Protein AF-A0A502E9A9-F1 (afdb_monomer_lite)

Organism: NCBI:txid49897

Secondary structure (DSSP, 8-state):
----SPEEEEETTEEEEESSHHHHHHH---SS-EEE-TT-EEEEEETTEEEEEEE-HHHHHHHHHHHHHHH-TTS--GGG--HHHHHHHHHHHH----

pLDDT: mean 88.89, std 9.07, range [59.59, 97.12]

Foldseek 3Di:
DDFADQKWKQDPPDIATARDQVCVVVPDPPDPIWIAGLQQQTWDQDPVGTDGDDRCLVVLLVSLQSNCCVQPVPDDRCPPPHSNVSRVVSCVRPNHDD

Radius of gyration: 12.79 Å; chains: 1; bounding box: 27×26×35 Å

Sequence (98 aa):
MELAPPFVVSDPPECRFYRSLDELVLSTRLVDVEVYDAHGVRLATTSDGFDVSSVEPDQLAHVLRRWLGHMDALRESTASWPLWLLVHAAVEHTGYSR

Structure (mmCIF, N/CA/C/O backbone):
data_AF-A0A502E9A9-F1
#
_entry.id   AF-A0A502E9A9-F1
#
loop_
_atom_site.group_PDB
_atom_site.id
_atom_site.type_symbol
_atom_site.label_atom_id
_atom_site.label_alt_id
_atom_site.label_comp_id
_atom_site.label_asym_id
_atom_site.label_entity_id
_atom_site.label_seq_id
_atom_site.pdbx_PDB_ins_code
_atom_site.Cartn_x
_atom_site.Cartn_y
_atom_site.Cartn_z
_atom_site.occupancy
_atom_site.B_iso_or_equiv
_atom_site.auth_seq_id
_atom_site.auth_comp_id
_atom_site.auth_asym_id
_atom_site.auth_atom_id
_atom_site.pdbx_PDB_model_num
ATOM 1 N N . MET A 1 1 ? 9.058 -13.789 -7.435 1.00 65.31 1 MET A N 1
ATOM 2 C CA . MET A 1 1 ? 7.953 -13.370 -6.551 1.00 65.31 1 MET A CA 1
ATOM 3 C C . MET A 1 1 ? 6.964 -12.629 -7.422 1.00 65.31 1 MET A C 1
ATOM 5 O O . MET A 1 1 ? 7.413 -11.836 -8.238 1.00 65.31 1 MET A O 1
ATOM 9 N N . GLU A 1 2 ? 5.680 -12.957 -7.335 1.00 85.50 2 GLU A N 1
ATOM 10 C CA . GLU A 1 2 ? 4.641 -12.298 -8.131 1.00 85.50 2 GLU A CA 1
ATOM 11 C C . GLU A 1 2 ? 4.125 -11.080 -7.359 1.00 85.50 2 GLU A C 1
ATOM 13 O O . GLU A 1 2 ? 3.800 -11.203 -6.179 1.00 85.50 2 GLU A O 1
ATOM 18 N N . LEU A 1 3 ? 4.124 -9.910 -8.000 1.00 90.81 3 LEU A N 1
ATOM 19 C CA . LEU A 1 3 ? 3.597 -8.677 -7.417 1.00 90.81 3 LEU A CA 1
ATOM 20 C C . LEU A 1 3 ? 2.073 -8.698 -7.467 1.00 90.81 3 LEU A C 1
ATOM 22 O O . LEU A 1 3 ? 1.507 -9.086 -8.490 1.00 90.81 3 LEU A O 1
ATOM 26 N N . ALA A 1 4 ? 1.416 -8.239 -6.403 1.00 93.75 4 ALA A N 1
ATOM 27 C CA . ALA A 1 4 ? -0.043 -8.219 -6.349 1.00 93.75 4 ALA A CA 1
ATOM 28 C C . ALA A 1 4 ? -0.618 -6.837 -6.004 1.00 93.75 4 ALA A C 1
ATOM 30 O O . ALA A 1 4 ? -0.103 -6.159 -5.110 1.00 93.75 4 ALA A O 1
ATOM 31 N N . PRO A 1 5 ? -1.720 -6.432 -6.661 1.00 93.81 5 PRO A N 1
ATOM 32 C CA . PRO A 1 5 ? -2.435 -5.218 -6.302 1.00 93.81 5 PRO A CA 1
ATOM 33 C C . PRO A 1 5 ? -3.187 -5.362 -4.961 1.00 93.81 5 PRO A C 1
ATOM 35 O O . PRO A 1 5 ? -3.496 -6.483 -4.547 1.00 93.81 5 PRO A O 1
ATOM 38 N N . PRO A 1 6 ? -3.558 -4.243 -4.308 1.00 96.44 6 PRO A N 1
ATOM 39 C CA . PRO A 1 6 ? -3.300 -2.863 -4.725 1.00 96.44 6 PRO A CA 1
ATOM 40 C C . PRO A 1 6 ? -1.818 -2.483 -4.654 1.00 96.44 6 PRO A C 1
ATOM 42 O O . PRO A 1 6 ? -1.103 -2.889 -3.742 1.00 96.44 6 PRO A O 1
ATOM 45 N N . PHE A 1 7 ? -1.387 -1.646 -5.596 1.00 96.12 7 PHE A N 1
ATOM 46 C CA . PHE A 1 7 ? -0.106 -0.956 -5.502 1.00 96.12 7 PHE A CA 1
ATOM 47 C C . PHE A 1 7 ? -0.297 0.315 -4.682 1.00 96.12 7 PHE A C 1
ATOM 49 O O . PHE A 1 7 ? -1.113 1.170 -5.038 1.00 96.12 7 PHE A O 1
ATOM 56 N N . VAL A 1 8 ? 0.421 0.410 -3.568 1.00 96.12 8 VAL A N 1
ATOM 57 C CA . VAL A 1 8 ? 0.333 1.501 -2.600 1.00 96.12 8 VAL A CA 1
ATOM 58 C C . VAL A 1 8 ? 1.453 2.489 -2.875 1.00 96.12 8 VAL A C 1
ATOM 60 O O . VAL A 1 8 ? 2.625 2.136 -2.777 1.00 96.12 8 VAL A O 1
ATOM 63 N N . VAL A 1 9 ? 1.099 3.733 -3.182 1.00 95.25 9 VAL A N 1
ATOM 64 C CA . VAL A 1 9 ? 2.046 4.851 -3.233 1.00 95.25 9 VAL A CA 1
ATOM 65 C C . VAL A 1 9 ? 1.912 5.642 -1.949 1.00 95.25 9 VAL A 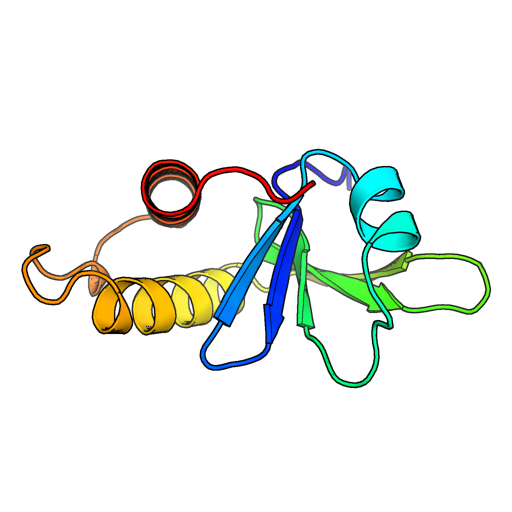C 1
ATOM 67 O O . VAL A 1 9 ? 0.864 6.236 -1.694 1.00 95.25 9 VAL A O 1
ATOM 70 N N . SER A 1 10 ? 2.978 5.649 -1.163 1.00 93.50 10 SER A N 1
ATOM 71 C CA . SER A 1 10 ? 3.115 6.454 0.042 1.00 93.50 10 SER A CA 1
ATOM 72 C C . SER A 1 10 ? 3.820 7.759 -0.311 1.00 93.50 10 SER A C 1
ATOM 74 O O . SER A 1 10 ? 4.987 7.764 -0.709 1.00 93.50 10 SER A O 1
ATOM 76 N N . ASP A 1 11 ? 3.089 8.858 -0.162 1.00 90.00 11 ASP A N 1
ATOM 77 C CA . ASP A 1 11 ? 3.565 10.229 -0.338 1.00 90.00 11 ASP A CA 1
ATOM 78 C C . ASP A 1 11 ? 3.058 11.037 0.864 1.00 90.00 11 ASP A C 1
ATOM 80 O O . ASP A 1 11 ? 2.007 11.679 0.776 1.00 90.00 11 ASP A O 1
ATOM 84 N N . PRO A 1 12 ? 3.703 10.904 2.043 1.00 83.81 12 PRO A N 1
ATOM 85 C CA . PRO A 1 12 ? 3.153 11.409 3.291 1.00 83.81 12 PRO A CA 1
ATOM 86 C C . PRO A 1 12 ? 2.748 12.893 3.200 1.00 83.81 12 PRO A C 1
ATOM 88 O O . PRO A 1 12 ? 3.550 13.721 2.773 1.00 83.81 12 PRO A O 1
ATOM 91 N N . PRO A 1 13 ? 1.545 13.264 3.672 1.00 87.06 13 PRO A N 1
ATOM 92 C CA . PRO A 1 13 ? 0.653 12.472 4.518 1.00 87.06 13 PRO A CA 1
ATOM 93 C C . PRO A 1 13 ? -0.333 11.578 3.754 1.00 87.06 13 PRO A C 1
ATOM 95 O O . PRO A 1 13 ? -1.192 10.987 4.394 1.00 87.06 13 PRO A O 1
ATOM 98 N N . GLU A 1 14 ? -0.238 11.483 2.432 1.00 90.62 14 GLU A N 1
ATOM 99 C CA . GLU A 1 14 ? -1.206 10.806 1.573 1.00 90.62 14 GLU A CA 1
ATOM 100 C C . GLU A 1 14 ? -0.798 9.362 1.243 1.00 90.62 14 GLU A C 1
ATOM 102 O O . GLU A 1 14 ? 0.377 8.984 1.254 1.00 90.62 14 GLU A O 1
ATOM 107 N N . CYS A 1 15 ? -1.795 8.549 0.902 1.00 93.94 15 CYS A N 1
ATOM 108 C CA . CYS A 1 15 ? -1.612 7.239 0.287 1.00 93.94 15 CYS A CA 1
ATOM 109 C C . CYS A 1 15 ? -2.552 7.116 -0.912 1.00 93.94 15 CYS A C 1
ATOM 111 O O . CYS A 1 15 ? -3.734 7.448 -0.820 1.00 93.94 15 CYS A O 1
ATOM 113 N N . ARG A 1 16 ? -2.027 6.631 -2.039 1.00 94.75 16 ARG A N 1
ATOM 114 C CA . ARG A 1 16 ? -2.795 6.357 -3.264 1.00 94.75 16 ARG A CA 1
ATOM 115 C C . ARG A 1 16 ? -2.728 4.872 -3.587 1.00 94.75 16 ARG A C 1
ATOM 117 O O . ARG A 1 16 ? -1.714 4.228 -3.320 1.00 94.75 16 ARG A O 1
ATOM 124 N N . PHE A 1 17 ? -3.797 4.341 -4.169 1.00 95.56 17 PHE A N 1
ATOM 125 C CA . PHE A 1 17 ? -3.968 2.907 -4.394 1.00 95.56 17 PHE A CA 1
ATOM 126 C C . PHE A 1 17 ? -4.321 2.647 -5.854 1.00 95.56 17 PHE A C 1
ATOM 128 O O . PHE A 1 17 ? -5.305 3.187 -6.356 1.00 95.56 17 PHE A O 1
ATOM 135 N N . TYR A 1 18 ? -3.555 1.789 -6.520 1.00 95.44 18 TYR A N 1
ATOM 136 C CA . TYR A 1 18 ? -3.726 1.475 -7.942 1.00 95.44 18 TYR A CA 1
ATOM 137 C C . TYR A 1 18 ? -3.995 -0.013 -8.154 1.00 95.44 18 TYR A C 1
ATOM 139 O O . TYR A 1 18 ? -3.506 -0.857 -7.398 1.00 95.44 18 TYR A O 1
ATOM 147 N N . ARG A 1 19 ? -4.779 -0.357 -9.184 1.00 95.56 19 ARG A N 1
ATOM 148 C CA . ARG A 1 19 ? -5.108 -1.758 -9.505 1.00 95.56 19 ARG A CA 1
ATOM 149 C C . ARG A 1 19 ? -4.013 -2.447 -10.307 1.00 95.56 19 ARG A C 1
ATOM 151 O O . ARG A 1 19 ? -3.989 -3.672 -10.371 1.00 95.56 19 ARG A O 1
ATOM 158 N N . SER A 1 20 ? -3.133 -1.673 -10.935 1.00 93.62 20 SER A N 1
ATOM 159 C CA . SER A 1 20 ? -2.026 -2.171 -11.747 1.00 93.62 20 SER A CA 1
ATOM 160 C C . SER A 1 20 ? -0.830 -1.218 -11.698 1.00 93.62 20 SER A C 1
ATOM 162 O O . SER A 1 20 ? -0.980 -0.037 -11.376 1.00 93.62 20 SER A O 1
ATOM 164 N N . LEU A 1 21 ? 0.355 -1.725 -12.048 1.00 90.88 21 LEU A N 1
ATOM 165 C CA . LEU A 1 21 ? 1.531 -0.879 -12.265 1.00 90.88 21 LEU A CA 1
ATOM 166 C C . LEU A 1 21 ? 1.340 0.055 -13.466 1.00 90.88 21 LEU A C 1
ATOM 168 O O . LEU A 1 21 ? 1.838 1.174 -13.437 1.00 90.88 21 LEU A O 1
ATOM 172 N N . ASP A 1 22 ? 0.575 -0.351 -14.479 1.00 90.19 22 ASP A N 1
ATOM 173 C CA . ASP A 1 22 ? 0.301 0.489 -15.649 1.00 90.19 22 ASP A CA 1
ATOM 174 C C . ASP A 1 22 ? -0.477 1.757 -15.263 1.00 90.19 22 ASP A C 1
ATOM 176 O O . ASP A 1 22 ? -0.100 2.861 -15.653 1.00 90.19 22 ASP A O 1
ATOM 180 N N . GLU A 1 23 ? -1.518 1.628 -14.429 1.00 89.88 23 GLU A N 1
ATOM 181 C CA . GLU A 1 23 ? -2.249 2.781 -13.873 1.00 89.88 23 GLU A CA 1
ATOM 182 C C . GLU A 1 23 ? -1.318 3.697 -13.057 1.00 89.88 23 GLU A C 1
ATOM 184 O O . GLU A 1 23 ? -1.398 4.925 -13.137 1.00 89.88 23 GLU A O 1
ATOM 189 N N . LEU A 1 24 ? -0.395 3.108 -12.295 1.00 88.38 24 LEU A N 1
ATOM 190 C CA . LEU A 1 24 ? 0.583 3.848 -11.504 1.00 88.38 24 LEU A CA 1
ATOM 191 C C . LEU A 1 24 ? 1.555 4.654 -12.388 1.00 88.38 24 LEU A C 1
ATOM 193 O O . LEU A 1 24 ? 1.777 5.840 -12.134 1.00 88.38 24 LEU A O 1
ATOM 197 N N . VAL A 1 25 ? 2.103 4.037 -13.439 1.00 87.31 25 VAL A N 1
ATOM 198 C CA . VAL A 1 25 ? 3.020 4.689 -14.393 1.00 87.31 25 VAL A CA 1
ATOM 199 C C . VAL A 1 25 ? 2.332 5.842 -15.128 1.00 87.31 25 VAL A C 1
ATOM 201 O O . VAL A 1 25 ? 2.936 6.893 -15.331 1.00 87.31 25 VAL A O 1
ATOM 204 N N . LEU A 1 26 ? 1.063 5.671 -15.508 1.00 81.94 26 LEU A N 1
ATOM 205 C CA . LEU A 1 26 ? 0.303 6.687 -16.244 1.00 81.94 26 LEU A CA 1
ATOM 206 C C . LEU A 1 26 ? -0.104 7.892 -15.381 1.00 81.94 26 LEU A C 1
ATOM 208 O O . LEU A 1 26 ? -0.286 8.989 -15.910 1.00 81.94 26 LEU A O 1
ATOM 212 N N . SER A 1 27 ? -0.262 7.698 -14.072 1.00 73.44 27 SER A N 1
ATOM 213 C CA . SER A 1 27 ? -0.873 8.684 -13.170 1.00 73.44 27 SER A CA 1
ATOM 214 C C . SER A 1 27 ? 0.116 9.612 -12.461 1.00 73.44 27 SER A C 1
ATOM 216 O O . SER A 1 27 ? -0.285 10.684 -12.004 1.00 73.44 27 SER A O 1
ATOM 218 N N . THR A 1 28 ? 1.396 9.239 -12.326 1.00 65.19 28 THR A N 1
ATOM 219 C CA . THR A 1 28 ? 2.266 9.875 -11.320 1.00 65.19 28 THR A CA 1
ATOM 220 C C . THR A 1 28 ? 3.648 10.275 -11.848 1.00 65.19 28 THR A C 1
ATOM 222 O O . THR A 1 28 ? 4.336 9.510 -12.516 1.00 65.19 28 THR A O 1
ATOM 225 N N . ARG A 1 29 ? 4.123 11.472 -11.463 1.00 69.31 29 ARG A N 1
ATOM 226 C CA . ARG A 1 29 ? 5.563 11.784 -11.434 1.00 69.31 29 ARG A CA 1
ATOM 227 C C . ARG A 1 29 ? 6.143 11.207 -10.144 1.00 69.31 29 ARG A C 1
ATOM 229 O O . ARG A 1 29 ? 5.997 11.808 -9.087 1.00 69.31 29 ARG A O 1
ATOM 236 N N . LEU A 1 30 ? 6.739 10.024 -10.235 1.00 68.31 30 LEU A N 1
ATOM 237 C CA . LEU A 1 30 ? 7.243 9.242 -9.101 1.00 68.31 30 LEU A CA 1
ATOM 238 C C . LEU A 1 30 ? 8.616 9.746 -8.639 1.00 68.31 30 LEU A C 1
ATOM 240 O O . LEU A 1 30 ? 9.627 9.068 -8.813 1.00 68.31 30 LEU A O 1
ATOM 244 N N . VAL A 1 31 ? 8.664 10.962 -8.104 1.00 72.69 31 VAL A N 1
ATOM 245 C CA . VAL A 1 31 ? 9.882 11.512 -7.498 1.00 72.69 31 VAL A CA 1
ATOM 246 C C . VAL A 1 31 ? 9.727 11.436 -5.986 1.00 72.69 31 VAL A C 1
ATOM 248 O O . VAL A 1 31 ? 8.732 11.922 -5.462 1.00 72.69 31 VAL A O 1
ATOM 251 N N . ASP A 1 32 ? 10.693 10.810 -5.315 1.00 79.12 32 ASP A N 1
ATOM 252 C CA . ASP A 1 32 ? 10.779 10.700 -3.851 1.00 79.12 32 ASP A CA 1
ATOM 253 C C . ASP A 1 32 ? 9.573 10.036 -3.148 1.00 79.12 32 ASP A C 1
ATOM 255 O O . ASP A 1 32 ? 9.346 10.260 -1.961 1.00 79.12 32 ASP A O 1
ATOM 259 N N . VAL A 1 33 ? 8.822 9.177 -3.850 1.00 87.69 33 VAL A N 1
ATOM 260 C CA . VAL A 1 33 ? 7.704 8.403 -3.275 1.00 87.69 33 VAL A CA 1
ATOM 261 C C . VAL A 1 33 ? 8.085 6.948 -3.016 1.00 87.69 33 VAL A C 1
ATOM 263 O O . VAL A 1 33 ? 8.885 6.359 -3.746 1.00 87.69 33 VAL A O 1
ATOM 266 N N . GLU A 1 34 ? 7.482 6.340 -1.995 1.00 93.00 34 GLU A N 1
ATOM 267 C CA . GLU A 1 34 ? 7.641 4.908 -1.730 1.00 93.00 34 GLU A CA 1
ATOM 268 C C . GLU A 1 34 ? 6.490 4.129 -2.371 1.00 93.00 34 GLU A C 1
ATOM 270 O O . GLU A 1 34 ? 5.322 4.470 -2.185 1.00 93.00 34 GLU A O 1
ATOM 275 N N . VAL A 1 35 ? 6.812 3.072 -3.118 1.00 94.75 35 VAL A N 1
ATOM 276 C CA . VAL A 1 35 ? 5.820 2.216 -3.779 1.00 94.75 35 VAL A CA 1
ATOM 277 C C . VAL A 1 35 ? 5.902 0.808 -3.207 1.00 94.75 35 VAL A C 1
ATOM 279 O O . VAL A 1 35 ? 6.993 0.248 -3.094 1.00 94.75 35 VAL A O 1
ATOM 282 N N . TYR A 1 36 ? 4.749 0.230 -2.881 1.00 96.69 36 TYR A N 1
ATOM 283 C CA . TYR A 1 36 ? 4.625 -1.134 -2.377 1.00 96.69 36 TYR A CA 1
ATOM 284 C C . TYR A 1 36 ? 3.558 -1.916 -3.138 1.00 96.69 36 TYR A C 1
ATOM 286 O O . TYR A 1 36 ? 2.594 -1.336 -3.634 1.00 96.69 36 TYR A O 1
ATOM 294 N N . ASP A 1 37 ? 3.692 -3.236 -3.186 1.00 96.88 37 ASP A N 1
ATOM 295 C CA . ASP A 1 37 ? 2.580 -4.135 -3.505 1.00 96.88 37 ASP A CA 1
ATOM 296 C C . ASP A 1 37 ? 1.753 -4.469 -2.241 1.00 96.88 37 ASP A C 1
ATOM 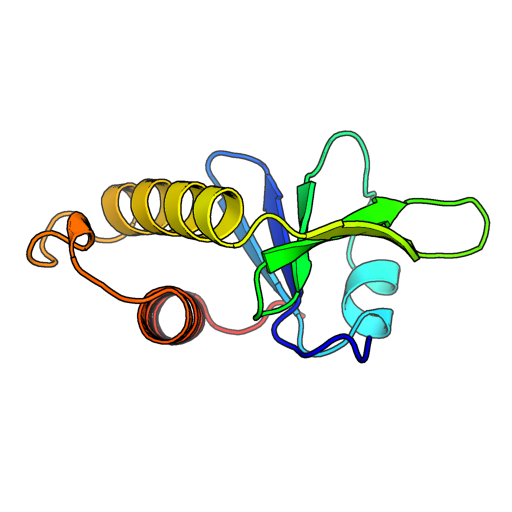298 O O . ASP A 1 37 ? 2.105 -4.082 -1.122 1.00 96.88 37 ASP A O 1
ATOM 302 N N . ALA A 1 38 ? 0.663 -5.224 -2.395 1.00 96.38 38 ALA A N 1
ATOM 303 C CA . ALA A 1 38 ? -0.226 -5.590 -1.288 1.00 96.38 38 ALA A CA 1
ATOM 304 C C . ALA A 1 38 ? 0.429 -6.454 -0.194 1.00 96.38 38 ALA A C 1
ATOM 306 O O . ALA A 1 38 ? -0.090 -6.545 0.922 1.00 96.38 38 ALA A O 1
ATOM 307 N N . HIS A 1 39 ? 1.552 -7.101 -0.503 1.00 96.00 39 HIS A N 1
ATOM 308 C CA . HIS A 1 39 ? 2.298 -7.953 0.417 1.00 96.00 39 HIS A CA 1
ATOM 309 C C . HIS A 1 39 ? 3.431 -7.204 1.127 1.00 96.00 39 HIS A C 1
ATOM 311 O O . HIS A 1 39 ? 4.085 -7.776 1.999 1.00 96.00 39 HIS A O 1
ATOM 317 N N . GLY A 1 40 ? 3.659 -5.932 0.787 1.00 96.38 40 GLY A N 1
ATOM 318 C CA . GLY A 1 40 ? 4.761 -5.133 1.315 1.00 96.38 40 GLY A CA 1
ATOM 319 C C . GLY A 1 40 ? 6.076 -5.332 0.570 1.00 96.38 40 GLY A C 1
ATOM 320 O O . GLY A 1 40 ? 7.138 -5.029 1.111 1.00 96.38 40 GLY A O 1
ATOM 321 N N . VAL A 1 41 ? 6.033 -5.828 -0.666 1.00 97.12 41 VAL A N 1
ATOM 322 C CA . VAL A 1 41 ? 7.178 -5.769 -1.574 1.00 97.12 41 VAL A CA 1
ATOM 323 C C . VAL A 1 41 ? 7.387 -4.320 -1.978 1.00 97.12 41 VAL A C 1
ATOM 325 O O . VAL A 1 41 ? 6.514 -3.725 -2.606 1.00 97.12 41 VAL A O 1
ATOM 328 N N . ARG A 1 42 ? 8.541 -3.755 -1.634 1.00 95.75 42 ARG A N 1
ATOM 329 C CA . ARG A 1 42 ? 8.906 -2.392 -2.003 1.00 95.75 42 ARG A CA 1
ATOM 330 C C . ARG A 1 42 ? 9.454 -2.366 -3.421 1.00 95.75 42 ARG A C 1
ATOM 332 O O . ARG A 1 42 ? 10.340 -3.150 -3.769 1.00 95.75 42 ARG A O 1
ATOM 339 N N . LEU A 1 43 ? 8.964 -1.424 -4.214 1.00 93.81 43 LEU A N 1
ATOM 340 C CA . LEU A 1 43 ? 9.368 -1.218 -5.596 1.00 93.81 43 LEU A CA 1
ATOM 341 C C . LEU A 1 43 ? 10.246 0.029 -5.708 1.00 93.81 43 LEU A C 1
ATOM 343 O O . LEU A 1 43 ? 9.954 1.066 -5.112 1.00 93.81 43 LEU A O 1
ATOM 347 N N . ALA A 1 44 ? 11.326 -0.079 -6.475 1.00 90.56 44 ALA A N 1
ATOM 348 C CA . ALA A 1 44 ? 12.145 1.052 -6.887 1.00 90.56 44 ALA A CA 1
ATOM 349 C C . ALA A 1 44 ? 11.808 1.426 -8.331 1.00 90.56 44 ALA A C 1
ATOM 351 O O . ALA A 1 44 ? 11.681 0.554 -9.191 1.00 90.56 44 ALA A O 1
ATOM 352 N N . THR A 1 45 ? 11.687 2.724 -8.598 1.00 86.81 45 THR A N 1
ATOM 353 C CA . THR A 1 45 ? 11.534 3.238 -9.961 1.00 86.81 45 THR A CA 1
ATOM 354 C C . THR A 1 45 ? 12.851 3.080 -10.720 1.00 86.81 45 THR A C 1
ATOM 356 O O . THR A 1 45 ? 13.912 3.468 -10.228 1.00 86.81 45 THR A O 1
ATOM 359 N N . THR A 1 46 ? 12.787 2.540 -11.932 1.00 85.31 46 THR A N 1
ATOM 360 C CA . THR A 1 46 ? 13.913 2.400 -12.863 1.00 85.31 46 THR A CA 1
ATOM 361 C C . THR A 1 46 ? 13.614 3.149 -14.165 1.00 85.31 46 THR A C 1
ATOM 363 O O . THR A 1 46 ? 12.523 3.690 -14.348 1.00 85.31 46 THR A O 1
ATOM 366 N N . SER A 1 47 ? 14.576 3.201 -15.093 1.00 80.94 47 SER A N 1
ATOM 367 C CA . SER A 1 47 ? 14.366 3.770 -16.436 1.00 80.94 47 SER A CA 1
ATOM 368 C C . SER A 1 47 ? 13.244 3.085 -17.215 1.00 80.94 47 SER A C 1
ATOM 370 O O . SER A 1 47 ? 12.602 3.723 -18.045 1.00 80.94 47 SER A O 1
ATOM 372 N N . ASP A 1 48 ? 13.017 1.802 -16.936 1.00 80.44 48 ASP A N 1
ATOM 373 C CA . ASP A 1 48 ? 12.139 0.921 -17.704 1.00 80.44 48 ASP A CA 1
ATOM 374 C C . ASP A 1 48 ? 10.859 0.546 -16.934 1.00 80.44 48 ASP A C 1
ATOM 376 O O . ASP A 1 48 ? 10.085 -0.293 -17.391 1.00 80.44 48 ASP A O 1
ATOM 380 N N . GLY A 1 49 ? 10.618 1.162 -15.768 1.00 84.56 49 GLY A N 1
ATOM 381 C CA . GLY A 1 49 ? 9.428 0.938 -14.948 1.00 84.56 49 GLY A CA 1
ATOM 382 C C . GLY A 1 49 ? 9.757 0.747 -13.471 1.00 84.56 49 GLY A C 1
ATOM 383 O O . GLY A 1 49 ? 10.239 1.667 -12.813 1.00 84.56 49 GLY A O 1
ATOM 384 N N . PHE A 1 50 ? 9.462 -0.443 -12.945 1.00 88.25 50 PHE A N 1
ATOM 385 C CA . PHE A 1 50 ? 9.663 -0.796 -11.540 1.00 88.25 50 PHE A CA 1
ATOM 386 C C . PHE A 1 50 ? 10.444 -2.095 -11.396 1.00 88.25 50 PHE A C 1
ATOM 388 O O . PHE A 1 50 ? 10.212 -3.043 -12.145 1.00 88.25 50 PHE A O 1
ATOM 395 N N . ASP A 1 51 ? 11.304 -2.152 -10.385 1.00 91.00 51 ASP A N 1
ATOM 396 C CA . ASP A 1 51 ? 11.958 -3.384 -9.949 1.00 91.00 51 ASP A CA 1
ATOM 397 C C . ASP A 1 51 ? 11.758 -3.600 -8.444 1.00 91.00 51 ASP A C 1
ATOM 399 O O . ASP A 1 51 ? 11.490 -2.661 -7.688 1.00 91.00 51 ASP A O 1
ATOM 403 N N . VAL A 1 52 ? 11.874 -4.850 -8.003 1.00 92.25 52 VAL A N 1
ATOM 404 C CA . VAL A 1 52 ? 11.794 -5.210 -6.587 1.00 92.25 52 VAL A CA 1
ATOM 405 C C . VAL A 1 52 ? 13.049 -4.719 -5.874 1.00 92.25 52 VAL A C 1
ATOM 407 O O . VAL A 1 52 ? 14.156 -5.164 -6.162 1.00 92.25 52 VAL A O 1
ATOM 410 N N . SER A 1 53 ? 12.865 -3.835 -4.897 1.00 92.75 53 SER A N 1
ATOM 411 C CA . SER A 1 53 ? 13.947 -3.324 -4.052 1.00 92.75 53 SER A CA 1
ATOM 412 C C . SER A 1 53 ? 14.145 -4.193 -2.807 1.00 92.75 53 SER A C 1
ATOM 414 O O . SER A 1 53 ? 15.251 -4.643 -2.508 1.00 92.75 53 SER A O 1
ATOM 416 N N . SER A 1 54 ? 13.057 -4.462 -2.082 1.00 93.88 54 SER A N 1
ATOM 417 C CA . SER A 1 54 ? 13.066 -5.180 -0.803 1.00 93.88 54 SER A CA 1
ATOM 418 C C . SER A 1 54 ? 11.695 -5.806 -0.514 1.00 93.88 54 SER A C 1
ATOM 420 O O . SER A 1 54 ? 10.705 -5.523 -1.189 1.00 93.88 54 SER A O 1
ATOM 422 N N . VAL A 1 55 ? 11.627 -6.678 0.495 1.00 94.19 55 VAL A N 1
ATOM 423 C CA . VAL A 1 55 ? 10.369 -7.222 1.032 1.00 94.19 55 VAL A CA 1
ATOM 424 C C . VAL A 1 55 ? 10.236 -6.744 2.471 1.00 94.19 55 VAL A C 1
ATOM 426 O O . VAL A 1 55 ? 10.932 -7.244 3.352 1.00 94.19 55 VAL A O 1
ATOM 429 N N . GLU A 1 56 ? 9.367 -5.758 2.703 1.00 93.00 56 GLU A N 1
ATOM 430 C CA . GLU A 1 56 ? 9.232 -5.043 3.980 1.00 93.00 56 GLU A CA 1
ATOM 431 C C . GLU A 1 56 ? 7.751 -4.920 4.424 1.00 93.00 56 GLU A C 1
ATOM 433 O O . GLU A 1 56 ? 7.218 -3.810 4.530 1.00 93.00 56 GLU A O 1
ATOM 438 N N . PRO A 1 57 ? 7.060 -6.040 4.741 1.00 94.56 57 PRO A N 1
ATOM 439 C CA . PRO A 1 57 ? 5.644 -6.031 5.140 1.00 94.56 57 PRO A CA 1
ATOM 440 C C . PRO A 1 57 ? 5.353 -5.148 6.356 1.00 94.56 57 PRO A C 1
ATOM 442 O O . PRO A 1 57 ? 4.326 -4.469 6.409 1.00 94.56 57 PRO A O 1
ATOM 445 N N . ASP A 1 58 ? 6.275 -5.120 7.320 1.00 96.12 58 ASP A N 1
ATOM 446 C CA . ASP A 1 58 ? 6.146 -4.301 8.525 1.00 96.12 58 ASP A CA 1
ATOM 447 C C . ASP A 1 58 ? 6.251 -2.802 8.222 1.00 96.12 58 ASP A C 1
ATOM 449 O O . ASP A 1 58 ? 5.576 -2.000 8.875 1.00 96.12 58 ASP A O 1
ATOM 453 N N . GLN A 1 59 ? 7.038 -2.412 7.210 1.00 96.00 59 GLN A N 1
ATOM 454 C CA . GLN A 1 59 ? 7.137 -1.015 6.793 1.00 96.00 59 GLN A CA 1
ATOM 455 C C . GLN A 1 59 ? 5.826 -0.561 6.146 1.00 96.00 59 GLN A C 1
ATOM 457 O O . GLN A 1 59 ? 5.282 0.470 6.546 1.00 96.00 59 GLN A O 1
ATOM 462 N N . LEU A 1 60 ? 5.261 -1.357 5.230 1.00 96.69 60 LEU A N 1
ATOM 463 C CA . LEU A 1 60 ? 3.954 -1.048 4.645 1.00 96.69 60 LEU A CA 1
ATOM 464 C C . LEU A 1 60 ? 2.861 -0.993 5.724 1.00 96.69 60 LEU A C 1
ATOM 466 O O . LEU A 1 60 ? 2.054 -0.063 5.749 1.00 96.69 60 LEU A O 1
ATOM 470 N N . ALA A 1 61 ? 2.856 -1.938 6.668 1.00 96.44 61 ALA A N 1
ATOM 471 C CA . ALA A 1 61 ? 1.908 -1.920 7.777 1.00 96.44 61 ALA A CA 1
ATOM 472 C C . ALA A 1 61 ? 2.059 -0.655 8.642 1.00 96.44 61 ALA A C 1
ATOM 474 O O . ALA A 1 61 ? 1.059 -0.074 9.064 1.00 96.44 61 ALA A O 1
ATOM 475 N N . HIS A 1 62 ? 3.289 -0.200 8.898 1.00 94.88 62 HIS A N 1
ATOM 476 C CA . HIS A 1 62 ? 3.546 1.050 9.615 1.00 94.88 62 HIS A CA 1
ATOM 477 C C . HIS A 1 62 ? 2.997 2.271 8.862 1.00 94.88 62 HIS A C 1
ATOM 479 O O . HIS A 1 62 ? 2.294 3.087 9.462 1.00 94.88 62 HIS A O 1
ATOM 485 N N . VAL A 1 63 ? 3.261 2.366 7.554 1.00 95.12 63 VAL A N 1
ATOM 486 C CA . VAL A 1 63 ? 2.744 3.429 6.678 1.00 95.12 63 VAL A CA 1
ATOM 487 C C . VAL A 1 63 ? 1.215 3.473 6.723 1.00 95.12 63 VAL A C 1
ATOM 489 O O . VAL A 1 63 ? 0.639 4.515 7.039 1.00 95.12 63 VAL A O 1
ATOM 492 N N . LEU A 1 64 ? 0.553 2.334 6.502 1.00 95.00 64 LEU A N 1
ATOM 493 C CA . LEU A 1 64 ? -0.909 2.257 6.465 1.00 95.00 64 LEU A CA 1
ATOM 494 C C . LEU A 1 64 ? -1.549 2.568 7.818 1.00 95.00 64 LEU A C 1
ATOM 496 O O . LEU A 1 64 ? -2.569 3.248 7.858 1.00 95.00 64 LEU A O 1
ATOM 500 N N . ARG A 1 65 ? -0.959 2.128 8.937 1.00 93.31 65 ARG A N 1
ATOM 501 C CA . ARG A 1 65 ? -1.455 2.481 10.280 1.00 93.31 65 ARG A CA 1
ATOM 502 C C . ARG A 1 65 ? -1.372 3.979 10.534 1.00 93.31 65 ARG A C 1
ATOM 504 O O . ARG A 1 65 ? -2.322 4.557 11.056 1.00 93.31 65 ARG A O 1
ATOM 511 N N . ARG A 1 66 ? -0.249 4.603 10.165 1.00 91.56 66 ARG A N 1
ATOM 512 C CA . ARG A 1 66 ? -0.061 6.050 10.311 1.00 91.56 66 ARG A CA 1
ATOM 513 C C . ARG A 1 66 ? -1.073 6.820 9.465 1.00 91.56 66 ARG A C 1
ATOM 515 O O . ARG A 1 66 ? -1.688 7.751 9.975 1.00 91.56 66 ARG A O 1
ATOM 522 N N . TRP A 1 67 ? -1.254 6.418 8.208 1.00 92.88 67 TRP A N 1
ATOM 523 C CA . TRP A 1 67 ? -2.213 7.041 7.297 1.00 92.88 67 TRP A CA 1
ATOM 524 C C . TRP A 1 67 ? -3.663 6.852 7.770 1.00 92.88 67 TRP A C 1
ATOM 526 O O . TRP A 1 67 ? -4.382 7.832 7.937 1.00 92.88 67 TRP A O 1
ATOM 536 N N . LEU A 1 68 ? -4.075 5.622 8.099 1.00 91.56 68 LEU A N 1
ATOM 537 C CA . LEU A 1 68 ? -5.415 5.332 8.628 1.00 91.56 68 LEU A CA 1
ATOM 538 C C . LEU A 1 68 ? -5.696 6.097 9.924 1.00 91.56 68 LEU A C 1
ATOM 540 O O . LEU A 1 68 ? -6.789 6.622 10.088 1.00 91.56 68 LEU A O 1
ATOM 544 N N . GLY A 1 69 ? -4.715 6.202 10.825 1.00 89.12 69 GLY A N 1
ATOM 545 C CA . GLY A 1 69 ? -4.860 6.983 12.055 1.00 89.12 69 GLY A CA 1
ATOM 546 C C . GLY A 1 69 ? -5.009 8.489 11.813 1.00 89.12 69 GLY A C 1
ATOM 547 O O . GLY A 1 69 ? -5.604 9.179 12.637 1.00 89.12 69 GLY A O 1
ATOM 548 N N . HIS A 1 70 ? -4.494 9.002 10.691 1.00 86.62 70 HIS A N 1
ATOM 549 C CA . HIS A 1 70 ? -4.708 10.387 10.274 1.00 86.62 70 HIS A CA 1
ATOM 550 C C . HIS A 1 70 ? -6.101 10.595 9.660 1.00 86.62 70 HIS A C 1
ATOM 552 O O . HIS A 1 70 ? -6.753 11.592 9.961 1.00 86.62 70 HIS A O 1
ATOM 558 N N . MET A 1 71 ? -6.557 9.651 8.833 1.00 84.00 71 MET A N 1
ATOM 559 C CA . MET A 1 71 ? -7.818 9.743 8.088 1.00 84.00 71 MET A CA 1
ATOM 560 C C . MET A 1 71 ? -9.061 9.377 8.910 1.00 84.00 71 MET A C 1
ATOM 562 O O . MET A 1 71 ? -10.139 9.922 8.680 1.00 84.00 71 MET A O 1
ATOM 566 N N . ASP A 1 72 ? -8.929 8.456 9.865 1.00 75.06 72 ASP A N 1
ATOM 567 C CA . ASP A 1 72 ? -10.034 7.905 10.649 1.00 75.06 72 ASP A CA 1
ATOM 568 C C . ASP A 1 72 ? -9.626 7.730 12.120 1.00 75.06 72 ASP A C 1
ATOM 570 O O . ASP A 1 72 ? -9.335 6.635 12.607 1.00 75.06 72 ASP A O 1
ATOM 574 N N . ALA A 1 73 ? -9.614 8.851 12.847 1.00 62.00 73 ALA A N 1
ATOM 575 C CA . ALA A 1 73 ? -9.253 8.912 14.265 1.00 62.00 73 ALA A CA 1
ATOM 576 C C . ALA A 1 73 ? -10.228 8.163 15.203 1.00 62.00 73 ALA A C 1
ATOM 578 O O . ALA A 1 73 ? -9.964 8.071 16.402 1.00 62.00 73 ALA A O 1
ATOM 579 N N . LEU A 1 74 ? -11.358 7.660 14.687 1.00 59.59 74 LEU A N 1
ATOM 580 C CA . LEU A 1 74 ? -12.382 6.948 15.461 1.00 59.59 74 LEU A CA 1
ATOM 581 C C . LEU A 1 74 ? -12.226 5.424 15.404 1.00 59.59 74 LEU A C 1
ATOM 583 O O . LEU A 1 74 ? -12.848 4.723 16.206 1.00 59.59 74 LEU A O 1
ATOM 587 N N . ARG A 1 75 ? -11.411 4.895 14.484 1.00 65.25 75 ARG A N 1
ATOM 588 C CA . ARG A 1 75 ? -11.181 3.453 14.365 1.00 65.25 75 ARG A CA 1
ATOM 589 C C . ARG A 1 75 ? -10.359 2.966 15.558 1.00 65.25 75 ARG A C 1
ATOM 591 O O . ARG A 1 75 ? -9.266 3.467 15.816 1.00 65.25 75 ARG A O 1
ATOM 598 N N . GLU A 1 76 ? -10.891 1.986 16.291 1.00 62.81 76 GLU A N 1
ATOM 599 C CA . GLU A 1 76 ? -10.158 1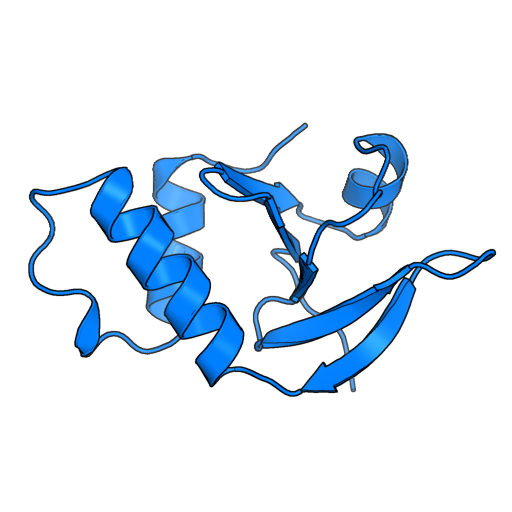.274 17.344 1.00 62.81 76 GLU A CA 1
ATOM 600 C C . GLU A 1 76 ? -8.759 0.866 16.851 1.00 62.81 76 GLU A C 1
ATOM 602 O O . GLU A 1 76 ? -8.569 0.573 15.671 1.00 62.81 76 GLU A O 1
ATOM 607 N N . SER A 1 77 ? -7.779 0.877 17.761 1.00 78.00 77 SER A N 1
ATOM 608 C CA . SER A 1 77 ? -6.347 0.771 17.451 1.00 78.00 77 SER A CA 1
ATOM 609 C C . SER A 1 77 ? -6.026 -0.243 16.343 1.00 78.00 77 SER A C 1
ATOM 611 O O . SER A 1 77 ? -6.081 -1.457 16.544 1.00 78.00 77 SER A O 1
ATOM 613 N N . THR A 1 78 ? -5.590 0.262 15.186 1.00 83.88 78 THR A N 1
ATOM 614 C CA . THR A 1 78 ? -5.115 -0.535 14.038 1.00 83.88 78 THR A CA 1
ATOM 615 C C . THR A 1 78 ? -3.768 -1.226 14.308 1.00 83.88 78 THR A C 1
ATOM 617 O O . THR A 1 78 ? -3.232 -1.937 13.452 1.00 83.88 78 THR A O 1
ATOM 620 N N . ALA A 1 79 ? -3.195 -1.047 15.505 1.00 84.50 79 ALA A N 1
ATOM 621 C CA . ALA A 1 79 ? -1.893 -1.584 15.889 1.00 84.50 79 ALA A CA 1
ATOM 622 C C . ALA A 1 79 ? -1.826 -3.117 15.817 1.00 84.50 79 ALA A C 1
ATOM 624 O O . ALA A 1 79 ? -0.786 -3.660 15.456 1.00 84.50 79 ALA A O 1
ATOM 625 N N . SER A 1 80 ? -2.927 -3.813 16.118 1.00 87.81 80 SER A N 1
ATOM 626 C CA . SER A 1 80 ? -3.000 -5.281 16.091 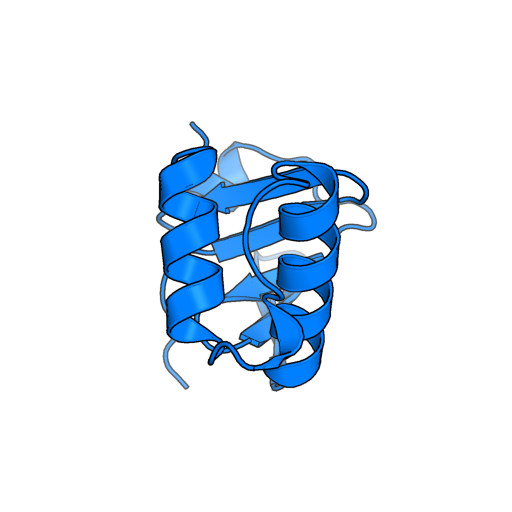1.00 87.81 80 SER A CA 1
ATOM 627 C C . SER A 1 80 ? -3.432 -5.854 14.741 1.00 87.81 80 SER A C 1
ATOM 629 O O . SER A 1 80 ? -3.447 -7.073 14.572 1.00 87.81 80 SER A O 1
ATOM 631 N N . TRP A 1 81 ? -3.806 -5.007 13.778 1.00 92.81 81 TRP A N 1
ATOM 632 C CA . TRP A 1 81 ? -4.356 -5.488 12.517 1.00 92.81 81 TRP A CA 1
ATOM 633 C C . TRP A 1 81 ? -3.259 -6.108 11.644 1.00 92.81 81 TRP A C 1
ATOM 635 O O . TRP A 1 81 ? -2.166 -5.532 11.538 1.00 92.81 81 TRP A O 1
ATOM 645 N N . PRO A 1 82 ? -3.538 -7.256 10.999 1.00 95.38 82 PRO A N 1
ATOM 646 C CA . PRO A 1 82 ? -2.645 -7.826 10.000 1.00 95.38 82 PRO A CA 1
ATOM 647 C C . PRO A 1 82 ? -2.611 -6.951 8.737 1.00 95.38 82 PRO A C 1
ATOM 649 O O . PRO A 1 82 ? -3.567 -6.230 8.445 1.00 95.38 82 PRO A O 1
ATOM 652 N N . LEU A 1 83 ? -1.529 -7.051 7.955 1.00 95.75 83 LEU A N 1
ATOM 653 C CA . LEU A 1 83 ? -1.312 -6.216 6.765 1.00 95.75 83 LEU A CA 1
ATOM 654 C C . LEU A 1 83 ? -2.478 -6.274 5.766 1.00 95.75 83 LEU A C 1
ATOM 656 O O . LEU A 1 83 ? -2.947 -5.230 5.326 1.00 95.75 83 LEU A O 1
ATOM 660 N N . TRP A 1 84 ? -2.995 -7.466 5.460 1.00 95.69 84 TRP A N 1
ATOM 661 C CA . TRP A 1 84 ? -4.106 -7.614 4.511 1.00 95.69 84 TRP A CA 1
ATOM 662 C C . TRP A 1 84 ? -5.354 -6.822 4.936 1.00 95.69 84 TRP A C 1
ATOM 664 O O . TRP A 1 84 ? -6.043 -6.260 4.087 1.00 95.69 84 TRP A O 1
ATOM 674 N N . LEU A 1 85 ? -5.624 -6.729 6.245 1.00 95.06 85 LEU A N 1
ATOM 675 C CA . LEU A 1 85 ? -6.763 -5.981 6.774 1.00 95.06 85 LEU A CA 1
ATOM 676 C C . LEU A 1 85 ? -6.508 -4.473 6.706 1.00 95.06 85 LEU A C 1
ATOM 678 O O . LEU A 1 85 ? -7.423 -3.722 6.385 1.00 95.06 85 LEU A O 1
ATOM 682 N N . LEU A 1 86 ? -5.269 -4.031 6.954 1.00 95.50 86 LEU A N 1
ATOM 683 C CA . LEU A 1 86 ? -4.866 -2.632 6.775 1.00 95.50 86 LEU A CA 1
ATOM 684 C C . LEU A 1 86 ? -5.021 -2.193 5.314 1.00 95.50 86 LEU A C 1
ATOM 686 O O . LEU A 1 86 ? -5.594 -1.139 5.054 1.00 95.50 86 LEU A O 1
ATOM 690 N N . VAL A 1 87 ? -4.555 -3.016 4.371 1.00 96.25 87 VAL A N 1
ATOM 691 C CA . VAL A 1 87 ? -4.672 -2.761 2.928 1.00 96.25 87 VAL A CA 1
ATOM 692 C C . VAL A 1 87 ? -6.140 -2.676 2.514 1.00 96.25 87 VAL A C 1
ATOM 694 O O . VAL A 1 87 ? -6.542 -1.704 1.878 1.00 96.25 87 VAL A O 1
ATOM 697 N N . HIS A 1 88 ? -6.958 -3.653 2.921 1.00 94.88 88 HIS A N 1
ATOM 698 C CA . HIS A 1 88 ? -8.391 -3.662 2.623 1.00 94.88 88 HIS A CA 1
ATOM 699 C C . HIS A 1 88 ? -9.092 -2.419 3.174 1.00 94.88 88 HIS A C 1
ATOM 701 O O . HIS A 1 88 ? -9.763 -1.702 2.438 1.00 94.88 88 HIS A O 1
ATOM 707 N N . ALA A 1 89 ? -8.881 -2.127 4.457 1.00 93.56 89 ALA A N 1
ATOM 708 C CA . ALA A 1 89 ? -9.476 -0.984 5.131 1.00 93.56 89 ALA A CA 1
ATOM 709 C C . ALA A 1 89 ? -9.067 0.355 4.503 1.00 93.56 89 ALA A C 1
ATOM 711 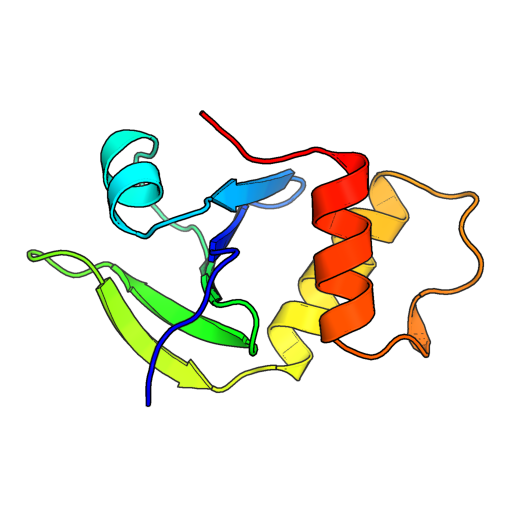O O . ALA A 1 89 ? -9.870 1.289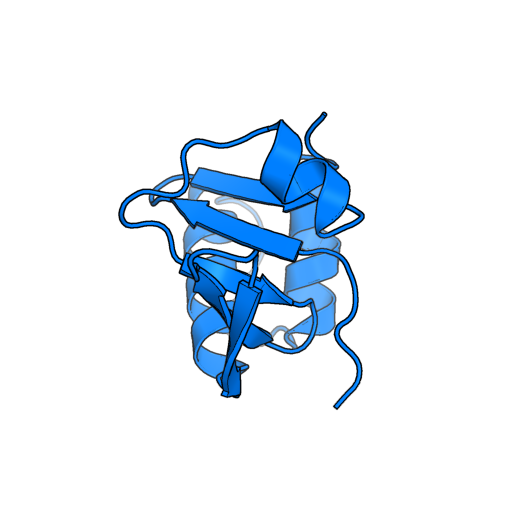 4.495 1.00 93.56 89 ALA A O 1
ATOM 712 N N . ALA A 1 90 ? -7.837 0.454 3.993 1.00 93.50 90 ALA A N 1
ATOM 713 C CA . ALA A 1 90 ? -7.355 1.655 3.334 1.00 93.50 90 ALA A CA 1
ATOM 714 C C . ALA A 1 90 ? -7.997 1.857 1.956 1.00 93.50 90 ALA A C 1
ATOM 716 O O . ALA A 1 90 ? -8.512 2.940 1.676 1.00 93.50 90 ALA A O 1
ATOM 717 N N . VAL A 1 91 ? -8.066 0.796 1.144 1.00 94.88 91 VAL A N 1
ATOM 718 C CA . VAL A 1 91 ? -8.764 0.824 -0.151 1.00 94.88 91 VAL A CA 1
ATOM 719 C C . VAL A 1 91 ? -10.257 1.099 0.024 1.00 94.88 91 VAL A C 1
ATOM 721 O O . VAL A 1 91 ? -10.816 1.866 -0.750 1.00 94.88 91 VAL A O 1
ATOM 724 N N . GLU A 1 92 ? -10.916 0.531 1.035 1.00 93.38 92 GLU A N 1
ATOM 725 C CA . GLU A 1 92 ? -12.326 0.833 1.323 1.00 93.38 92 GLU A CA 1
ATOM 726 C C . GLU A 1 92 ? -12.553 2.305 1.677 1.00 93.38 92 GLU A C 1
ATOM 728 O O . GLU A 1 92 ? -13.589 2.866 1.325 1.00 93.38 92 GLU A O 1
ATOM 733 N N . HIS A 1 93 ? -11.600 2.930 2.372 1.00 90.50 93 HIS A N 1
ATOM 734 C CA . HIS A 1 93 ? -11.740 4.304 2.837 1.00 90.50 93 HIS A CA 1
ATOM 735 C C . HIS A 1 93 ? -11.598 5.332 1.704 1.00 90.50 93 HIS A C 1
ATOM 737 O O . HIS A 1 93 ? -12.413 6.245 1.607 1.00 90.50 93 HIS A O 1
ATOM 743 N N . THR A 1 94 ? -10.574 5.206 0.851 1.00 90.81 94 THR A N 1
ATOM 744 C CA . THR A 1 94 ? -10.284 6.210 -0.199 1.00 90.81 94 THR A CA 1
ATOM 745 C C . THR A 1 94 ? -10.628 5.747 -1.621 1.00 90.81 94 THR A C 1
ATOM 747 O O . THR A 1 94 ? -10.823 6.559 -2.524 1.00 90.81 94 THR A O 1
ATOM 750 N N . GLY A 1 95 ? -10.784 4.439 -1.830 1.00 93.88 95 GLY A N 1
ATOM 751 C CA . GLY A 1 95 ? -10.966 3.840 -3.148 1.00 93.88 95 GLY A CA 1
ATOM 752 C C . GLY A 1 95 ? -9.662 3.711 -3.940 1.00 93.88 95 GLY A C 1
ATOM 753 O O . GLY A 1 95 ? -8.567 3.992 -3.461 1.00 93.88 95 GLY A O 1
ATOM 754 N N . TYR A 1 96 ? -9.787 3.264 -5.189 1.00 94.69 96 TYR A N 1
ATOM 755 C CA . TYR A 1 96 ? -8.671 3.246 -6.135 1.00 94.69 96 TYR A CA 1
ATOM 756 C C . TYR A 1 96 ? -8.561 4.585 -6.862 1.00 94.69 96 TYR A C 1
ATOM 758 O O . TYR A 1 96 ? -9.569 5.139 -7.316 1.00 94.69 96 TYR A O 1
ATOM 766 N N . SER A 1 97 ? -7.329 5.057 -7.021 1.00 90.62 97 SER A N 1
ATOM 767 C CA . SER A 1 97 ? -6.982 6.212 -7.844 1.00 90.62 97 SER A CA 1
ATOM 768 C C . SER A 1 97 ? -7.269 5.937 -9.333 1.00 90.62 97 SER A C 1
ATOM 770 O O . SER A 1 97 ? -7.445 4.786 -9.740 1.00 90.62 97 SER A O 1
ATOM 772 N N . ARG A 1 98 ? -7.408 7.006 -10.128 1.00 79.44 98 ARG A N 1
ATOM 773 C CA . ARG A 1 98 ? -7.717 6.967 -11.567 1.00 79.44 98 ARG A CA 1
ATOM 774 C C . ARG A 1 98 ? -6.584 7.565 -12.380 1.00 79.44 98 ARG A C 1
ATOM 776 O O . ARG A 1 98 ? -5.948 8.501 -11.848 1.00 79.44 98 ARG A O 1
#